Protein AF-A0A1F2X5Y9-F1 (afdb_monomer_lite)

Sequence (172 aa):
MTTNNRERLIAAAAELLHEHPYHAVGVQTLCERAGVRKGSFYHFFQSKEELTIAAVERAWAAYKHGLAELPLEGQTIEKRLRLIVDNCLGSPLVYSLDGDRLVGCPFGRLAASITEEEPELRDRLAAIFREWIQLLTDAAGGDTEVAWSTLAEIQGTLLLKATLEPAVGATP

Radius of gyration: 17.24 Å; chains: 1; bounding box: 43×41×48 Å

pLDDT: mean 92.5, std 11.07, range [33.81, 98.56]

Secondary structure (DSSP, 8-state):
----HHHHHHHHHHHHHHHS-GGG--HHHHHHHHT--HHHHHHH-SSHHHHHHHHHHHHHHHHHHHHHTS--TT--HHHHHHHHHHHHHT-GGGB-TTSSSB---HHHHHHHH--TT-HHHHHHHHHHHHHHHHHHHHHTTS-HHHHHHHHHHHHHHHHHHHHHS--TT---

Foldseek 3Di:
DPQDLLNLLLVLLLQVLLVDFLVVDDLVSSCVSSVHDSVCVCVNDVDSLRSNLSNVVVVLVVLVVLLVPFPLPPDDLVVLLVSNLCCLVPPCSQAHPVRQAGNAHSLLRHCVRDDPVRVPSNVSSVVSVVVQLVVSCVSNVNDSVRSVVSVCCSRVVSVVCNVPPDGPPPDD

Structure (mmCIF, N/CA/C/O backbone):
data_AF-A0A1F2X5Y9-F1
#
_entry.id   AF-A0A1F2X5Y9-F1
#
loop_
_atom_site.group_PDB
_atom_site.id
_atom_site.type_symbol
_atom_site.label_atom_id
_atom_site.label_alt_id
_atom_site.label_comp_id
_atom_site.label_asym_id
_atom_site.label_entity_id
_atom_site.label_seq_id
_atom_site.pdbx_PDB_ins_code
_atom_site.Cartn_x
_atom_site.Cartn_y
_atom_site.Cartn_z
_atom_site.occupancy
_atom_site.B_iso_or_equiv
_atom_site.auth_seq_id
_atom_site.auth_comp_id
_atom_site.auth_asym_id
_atom_site.auth_atom_id
_atom_site.pdbx_PDB_model_num
ATOM 1 N N . MET A 1 1 ? -12.385 -21.787 5.762 1.00 40.59 1 MET A N 1
ATOM 2 C CA . MET A 1 1 ? -11.452 -21.439 6.856 1.00 40.59 1 MET A CA 1
ATOM 3 C C . MET A 1 1 ? -12.181 -20.517 7.816 1.00 40.59 1 MET A C 1
ATOM 5 O O . MET A 1 1 ? -12.741 -19.531 7.364 1.00 40.59 1 MET A O 1
ATOM 9 N N . THR A 1 2 ? -12.254 -20.846 9.104 1.00 46.19 2 THR A N 1
ATOM 10 C CA . THR A 1 2 ? -12.804 -19.941 10.125 1.00 46.19 2 THR A CA 1
ATOM 11 C C . THR A 1 2 ? -11.794 -18.828 10.389 1.00 46.19 2 THR A C 1
ATOM 13 O O . THR A 1 2 ? -10.804 -19.043 11.085 1.00 46.19 2 THR A O 1
ATOM 16 N N . THR A 1 3 ? -12.009 -17.658 9.792 1.00 64.12 3 THR A N 1
ATOM 17 C CA . THR A 1 3 ? -11.190 -16.459 10.008 1.00 64.12 3 THR A CA 1
ATOM 18 C C . THR A 1 3 ? -11.241 -16.078 11.489 1.00 64.12 3 THR A C 1
ATOM 20 O O . THR A 1 3 ? -12.312 -15.757 12.009 1.00 64.12 3 THR A O 1
ATOM 23 N N . ASN A 1 4 ? -10.111 -16.166 12.198 1.00 89.19 4 ASN A N 1
ATOM 24 C CA . ASN A 1 4 ? -10.063 -15.819 13.620 1.00 89.19 4 ASN A CA 1
ATOM 25 C C . ASN A 1 4 ? -10.217 -14.292 13.813 1.00 89.19 4 ASN A C 1
ATOM 27 O O . ASN A 1 4 ? -10.113 -13.510 12.867 1.00 89.19 4 ASN A O 1
ATOM 31 N N . ASN A 1 5 ? -10.485 -13.845 15.043 1.00 95.31 5 ASN A N 1
ATOM 32 C CA . ASN A 1 5 ? -10.728 -12.423 15.324 1.00 95.31 5 ASN A CA 1
ATOM 33 C C . ASN A 1 5 ? -9.547 -11.509 14.952 1.00 95.31 5 ASN A C 1
ATOM 35 O O . ASN A 1 5 ? -9.786 -10.367 14.568 1.00 95.31 5 ASN A O 1
ATOM 39 N N . ARG A 1 6 ? -8.301 -12.004 15.010 1.00 95.94 6 ARG A N 1
ATOM 40 C CA . ARG A 1 6 ? -7.118 -11.255 14.565 1.00 95.94 6 ARG A CA 1
ATOM 41 C C . ARG A 1 6 ? -7.201 -10.950 13.071 1.00 95.94 6 ARG A C 1
ATOM 43 O O . ARG A 1 6 ? -7.089 -9.797 12.679 1.00 95.94 6 ARG A O 1
ATOM 50 N N . GLU A 1 7 ? -7.480 -11.956 12.250 1.00 96.75 7 GLU A N 1
ATOM 51 C CA . GLU A 1 7 ? -7.600 -11.780 10.799 1.00 96.75 7 GLU A CA 1
ATOM 52 C C . GLU A 1 7 ? -8.782 -10.880 10.411 1.00 96.75 7 GLU A C 1
ATOM 54 O O . GLU A 1 7 ? -8.661 -10.058 9.503 1.00 96.75 7 GLU A O 1
ATOM 59 N N . ARG A 1 8 ? -9.904 -10.965 11.140 1.00 97.00 8 ARG A N 1
ATOM 60 C CA . ARG A 1 8 ? -11.052 -10.055 10.956 1.00 97.00 8 ARG A CA 1
ATOM 61 C C . ARG A 1 8 ? -10.692 -8.602 11.271 1.00 97.00 8 ARG A C 1
ATOM 63 O O . ARG A 1 8 ? -11.129 -7.707 10.557 1.00 97.00 8 ARG A O 1
ATOM 70 N N . LEU A 1 9 ? -9.880 -8.366 12.303 1.00 98.12 9 LEU A N 1
ATOM 71 C CA . LEU A 1 9 ? -9.373 -7.031 12.632 1.00 98.12 9 LEU A CA 1
ATOM 72 C C . LEU A 1 9 ? -8.449 -6.495 11.533 1.00 98.12 9 LEU A C 1
ATOM 74 O O . LEU A 1 9 ? -8.624 -5.357 11.109 1.00 98.12 9 LEU A O 1
ATOM 78 N N . ILE A 1 10 ? -7.521 -7.311 11.019 1.00 98.00 10 ILE A N 1
ATOM 79 C CA . ILE A 1 10 ? -6.630 -6.912 9.913 1.00 98.00 10 ILE A CA 1
ATOM 80 C C . ILE A 1 10 ? -7.448 -6.637 8.643 1.00 98.00 10 ILE A C 1
ATOM 82 O O . ILE A 1 10 ? -7.170 -5.683 7.920 1.00 98.00 10 ILE A O 1
ATOM 86 N N . ALA A 1 11 ? -8.472 -7.449 8.347 1.00 96.00 11 ALA A N 1
ATOM 87 C CA . ALA A 1 11 ? -9.417 -7.213 7.246 1.00 96.00 11 ALA A CA 1
ATOM 88 C C . ALA A 1 11 ? -10.103 -5.850 7.379 1.00 96.00 11 ALA A C 1
ATOM 90 O O . ALA A 1 11 ? -9.949 -5.009 6.497 1.00 96.00 11 ALA A O 1
ATOM 91 N N . ALA A 1 12 ? -10.727 -5.593 8.529 1.00 97.12 12 ALA A N 1
ATOM 92 C CA . ALA A 1 12 ? -11.385 -4.325 8.816 1.00 97.12 12 ALA A CA 1
ATOM 93 C C . ALA A 1 12 ? -10.434 -3.120 8.731 1.00 97.12 12 ALA A C 1
ATOM 95 O O . ALA A 1 12 ? -10.822 -2.073 8.221 1.00 97.12 12 ALA A O 1
ATOM 96 N N . ALA A 1 13 ? -9.196 -3.258 9.213 1.00 97.31 13 ALA A N 1
ATOM 97 C CA . ALA A 1 13 ? -8.193 -2.201 9.129 1.00 97.31 13 ALA A CA 1
ATOM 98 C C . ALA A 1 13 ? -7.806 -1.888 7.684 1.00 97.31 13 ALA A C 1
ATOM 100 O O . ALA A 1 13 ? -7.798 -0.720 7.309 1.00 97.31 13 ALA A O 1
ATOM 101 N N . ALA A 1 14 ? -7.536 -2.912 6.870 1.00 94.62 14 ALA A N 1
ATOM 102 C CA . ALA A 1 14 ? -7.212 -2.711 5.463 1.00 94.62 14 ALA A CA 1
ATOM 103 C C . ALA A 1 14 ? -8.364 -2.039 4.707 1.00 94.62 14 ALA A C 1
ATOM 105 O O . ALA A 1 14 ? -8.108 -1.124 3.944 1.00 94.62 14 ALA A O 1
ATOM 106 N N . GLU A 1 15 ? -9.614 -2.434 4.954 1.00 93.12 15 GLU A N 1
ATOM 107 C CA . GLU A 1 15 ? -10.786 -1.800 4.337 1.00 93.12 15 GLU A CA 1
ATOM 108 C C . GLU A 1 15 ? -10.954 -0.337 4.769 1.00 93.12 15 GLU A C 1
ATOM 110 O O . GLU A 1 15 ? -11.054 0.558 3.936 1.00 93.12 15 GLU A O 1
ATOM 115 N N . LEU A 1 16 ? -10.973 -0.072 6.078 1.00 94.81 16 LEU A N 1
ATOM 116 C CA . LEU A 1 16 ? -11.274 1.263 6.599 1.00 94.81 16 LEU A CA 1
ATOM 117 C C . LEU A 1 16 ? -10.165 2.271 6.294 1.00 94.81 16 LEU A C 1
ATOM 119 O O . LEU A 1 16 ? -10.460 3.408 5.940 1.00 94.81 16 LEU A O 1
ATOM 123 N N . LEU A 1 17 ? -8.897 1.873 6.412 1.00 92.88 17 LEU A N 1
ATOM 124 C CA . LEU A 1 17 ? -7.757 2.747 6.101 1.00 92.88 17 LEU A CA 1
ATOM 125 C C . LEU A 1 17 ? -7.574 2.946 4.594 1.00 92.88 17 LEU A C 1
ATOM 127 O O . LEU A 1 17 ? -6.931 3.901 4.163 1.00 92.88 17 LEU A O 1
ATOM 131 N N . HIS A 1 18 ? -8.166 2.064 3.791 1.00 89.50 18 HIS A N 1
ATOM 132 C CA . HIS A 1 18 ? -8.250 2.243 2.351 1.00 89.50 18 HIS A CA 1
ATOM 133 C C . HIS A 1 18 ? -9.310 3.268 1.945 1.00 89.50 18 HIS A C 1
ATOM 135 O O . HIS A 1 18 ? -9.186 3.905 0.907 1.00 89.50 18 HIS A O 1
ATOM 141 N N . GLU A 1 19 ? -10.327 3.521 2.763 1.00 86.81 19 GLU A N 1
ATOM 142 C CA . GLU A 1 19 ? -11.359 4.522 2.456 1.00 86.81 19 GLU A CA 1
ATOM 143 C C . GLU A 1 19 ? -11.135 5.845 3.193 1.00 86.81 19 GLU A C 1
ATOM 145 O O . GLU A 1 19 ? -11.492 6.910 2.686 1.00 86.81 19 GLU A O 1
ATOM 150 N N . HIS A 1 20 ? -10.464 5.813 4.344 1.00 91.56 20 HIS A N 1
ATOM 151 C CA . HIS A 1 20 ? -10.376 6.944 5.260 1.00 91.56 20 HIS A CA 1
ATOM 152 C C . HIS A 1 20 ? -8.932 7.251 5.692 1.00 91.56 20 HIS A C 1
ATOM 154 O O . HIS A 1 20 ? -8.127 6.333 5.842 1.00 91.56 20 HIS A O 1
ATOM 160 N N . PRO A 1 21 ? -8.592 8.529 5.954 1.00 92.94 21 PRO A N 1
ATOM 161 C CA . PRO A 1 21 ? -7.313 8.892 6.566 1.00 92.94 21 PRO A CA 1
ATOM 162 C C . PRO A 1 21 ? -7.099 8.200 7.919 1.00 92.94 21 PRO A C 1
ATOM 164 O O . PRO A 1 21 ? -8.052 8.003 8.676 1.00 92.94 21 PRO A O 1
ATOM 167 N N . TYR A 1 22 ? -5.844 7.910 8.274 1.00 95.88 22 TYR A N 1
ATOM 168 C CA . TYR A 1 22 ? -5.491 7.146 9.477 1.00 95.88 22 TYR A CA 1
ATOM 169 C C . TYR A 1 22 ? -6.147 7.649 10.773 1.00 95.88 22 TYR A C 1
ATOM 171 O O . TYR A 1 22 ? -6.696 6.860 11.550 1.00 95.88 22 TYR A O 1
ATOM 179 N N . HIS A 1 23 ? -6.119 8.960 11.021 1.00 95.75 23 HIS A N 1
ATOM 180 C CA . HIS A 1 23 ? -6.661 9.551 12.251 1.00 95.75 23 HIS A CA 1
ATOM 181 C C . HIS A 1 23 ? -8.196 9.591 12.288 1.00 95.75 23 HIS A C 1
ATOM 183 O O . HIS A 1 23 ? -8.767 9.673 13.372 1.00 95.75 23 HIS A O 1
ATOM 189 N N . ALA A 1 24 ? -8.871 9.461 11.139 1.00 95.31 24 ALA A N 1
ATOM 190 C CA . ALA A 1 24 ? -10.331 9.382 11.074 1.00 95.31 24 ALA A CA 1
ATOM 191 C C . ALA A 1 24 ? -10.869 8.006 11.508 1.00 95.31 24 ALA A C 1
ATOM 193 O O . ALA A 1 24 ? -12.051 7.871 11.821 1.00 95.31 24 ALA A O 1
ATOM 194 N N . VAL A 1 25 ? -10.011 6.980 11.552 1.00 96.44 25 VAL A N 1
ATOM 195 C CA . VAL A 1 25 ? -10.384 5.618 11.942 1.00 96.44 25 VAL A CA 1
ATOM 196 C C . VAL A 1 25 ? -10.010 5.366 13.405 1.00 96.44 25 VAL A C 1
ATOM 198 O O . VAL A 1 25 ? -8.836 5.348 13.784 1.00 96.44 25 VAL A O 1
ATOM 201 N N . GLY A 1 26 ? -11.024 5.152 14.248 1.00 96.50 26 GLY A N 1
ATOM 202 C CA . GLY A 1 26 ? -10.857 4.807 15.661 1.00 96.50 26 GLY A CA 1
ATOM 203 C C . GLY A 1 26 ? -10.853 3.297 15.923 1.00 96.50 26 GLY A C 1
ATOM 204 O O . GLY A 1 26 ? -11.436 2.515 15.173 1.00 96.50 26 GLY A O 1
ATOM 205 N N . VAL A 1 27 ? -10.267 2.875 17.053 1.00 97.38 27 VAL A N 1
ATOM 206 C CA . VAL A 1 27 ? -10.269 1.462 17.505 1.00 97.38 27 VAL A CA 1
ATOM 207 C C . VAL A 1 27 ? -11.689 0.902 17.625 1.00 97.38 27 VAL A C 1
ATOM 209 O O . VAL A 1 27 ? -11.925 -0.262 17.313 1.00 97.38 27 VAL A O 1
ATOM 212 N N . GLN A 1 28 ? -12.648 1.724 18.058 1.00 97.06 28 GLN A N 1
ATOM 213 C CA . GLN A 1 28 ? -14.046 1.311 18.145 1.00 97.06 28 GLN A CA 1
ATOM 214 C C . GLN A 1 28 ? -14.630 0.984 16.764 1.00 97.06 28 GLN A C 1
ATOM 216 O O . GLN A 1 28 ? -15.164 -0.106 16.592 1.00 97.06 28 GLN A O 1
ATOM 221 N N . THR A 1 29 ? -14.448 1.863 15.777 1.00 97.56 29 THR A N 1
ATOM 222 C CA . THR A 1 29 ? -14.895 1.649 14.392 1.00 97.56 29 THR A CA 1
ATOM 223 C C . THR A 1 29 ? -14.265 0.396 13.778 1.00 97.56 29 THR A C 1
ATOM 225 O O . THR A 1 29 ? -14.953 -0.391 13.133 1.00 97.56 29 THR A O 1
ATOM 228 N N . LEU A 1 30 ? -12.974 0.158 14.038 1.00 97.75 30 LEU A N 1
ATOM 229 C CA . LEU A 1 30 ? -12.270 -1.060 13.617 1.00 97.75 30 LEU A CA 1
ATOM 230 C C . LEU A 1 30 ? -12.903 -2.320 14.217 1.00 97.75 30 LEU A C 1
ATOM 232 O O . LEU A 1 30 ? -13.140 -3.298 13.513 1.00 97.75 30 LEU A O 1
ATOM 236 N N . CYS A 1 31 ? -13.204 -2.290 15.515 1.00 97.56 31 CYS A N 1
ATOM 237 C CA . CYS A 1 31 ? -13.855 -3.391 16.221 1.00 97.56 31 CYS A CA 1
ATOM 238 C C . CYS A 1 31 ? -15.274 -3.655 15.700 1.00 97.56 31 CYS A C 1
ATOM 240 O O . CYS A 1 31 ? -15.641 -4.809 15.488 1.00 97.56 31 CYS A O 1
ATOM 242 N N . GLU A 1 32 ? -16.054 -2.598 15.467 1.00 97.44 32 GLU A N 1
ATOM 243 C CA . GLU A 1 32 ? -17.410 -2.675 14.917 1.00 97.44 32 GLU A CA 1
ATOM 244 C C . GLU A 1 32 ? -17.400 -3.294 13.518 1.00 97.44 32 GLU A C 1
ATOM 246 O O . GLU A 1 32 ? -18.095 -4.285 13.291 1.00 97.44 32 GLU A O 1
ATOM 251 N N . ARG A 1 33 ? -16.536 -2.802 12.618 1.00 96.75 33 ARG A N 1
ATOM 252 C CA . ARG A 1 33 ? -16.356 -3.374 11.274 1.00 96.75 33 ARG A CA 1
ATOM 253 C C . ARG A 1 33 ? -15.889 -4.827 11.331 1.00 96.75 33 ARG A C 1
ATOM 255 O O . ARG A 1 33 ? -16.405 -5.668 10.603 1.00 96.75 33 ARG A O 1
ATOM 262 N N . ALA A 1 34 ? -14.953 -5.146 12.224 1.00 96.94 34 ALA A N 1
ATOM 263 C CA . ALA A 1 34 ? -14.463 -6.507 12.402 1.00 96.94 34 ALA A CA 1
ATOM 264 C C . ALA A 1 34 ? -15.490 -7.433 13.070 1.00 96.94 34 ALA A C 1
ATOM 266 O O . ALA A 1 34 ? -15.278 -8.642 13.072 1.00 96.94 34 ALA A O 1
ATOM 267 N N . GLY A 1 35 ? -16.570 -6.910 13.666 1.00 96.62 35 GLY A N 1
ATOM 268 C CA . GLY A 1 35 ? -17.498 -7.656 14.519 1.00 96.62 35 GLY A CA 1
ATOM 269 C C . GLY A 1 35 ? -16.802 -8.304 15.724 1.00 96.62 35 GLY A C 1
ATOM 270 O O . GLY A 1 35 ? -17.074 -9.463 16.057 1.00 96.62 35 GLY A O 1
ATOM 271 N N . VAL A 1 36 ? -15.866 -7.571 16.332 1.00 96.12 36 VAL A N 1
ATOM 272 C CA . VAL A 1 36 ? -15.063 -7.953 17.501 1.00 96.12 36 VAL A CA 1
ATOM 273 C C . VAL A 1 36 ? -15.371 -6.982 18.643 1.00 96.12 36 VAL A C 1
ATOM 275 O O .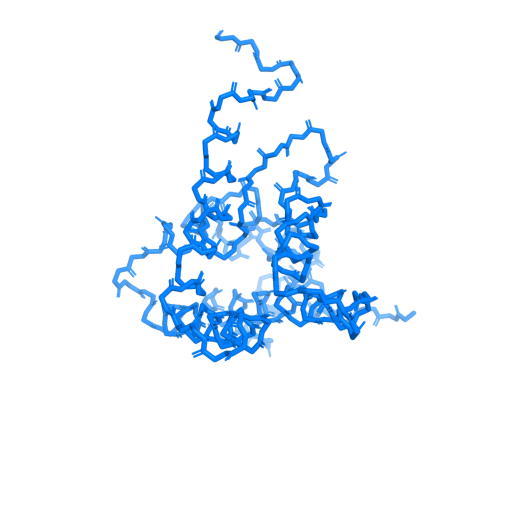 VAL A 1 36 ? -15.562 -5.791 18.432 1.00 96.12 36 VAL A O 1
ATOM 278 N N . ARG A 1 37 ? -15.430 -7.464 19.889 1.00 94.69 37 ARG A N 1
ATOM 279 C CA . ARG A 1 37 ? -15.624 -6.580 21.051 1.00 94.69 37 ARG A CA 1
ATOM 280 C C . ARG A 1 37 ? -14.352 -5.774 21.313 1.00 94.69 37 ARG A C 1
ATOM 282 O O . ARG A 1 37 ? -13.270 -6.351 21.324 1.00 94.69 37 ARG A O 1
ATOM 289 N N . LYS A 1 38 ? -14.482 -4.487 21.658 1.00 91.25 38 LYS A N 1
ATOM 290 C CA . LYS A 1 38 ? -13.335 -3.610 21.975 1.00 91.25 38 LYS A CA 1
ATOM 291 C C . LYS A 1 38 ? -12.396 -4.192 23.039 1.00 91.25 38 LYS A C 1
ATOM 293 O O . LYS A 1 38 ? -11.187 -4.109 22.891 1.00 91.25 38 LYS A O 1
ATOM 298 N N . GLY A 1 39 ? -12.931 -4.850 24.070 1.00 91.19 39 GLY A N 1
ATOM 299 C CA . GLY A 1 39 ? -12.105 -5.515 25.089 1.00 91.19 39 GLY A CA 1
ATOM 300 C C . GLY A 1 39 ? -11.242 -6.663 24.545 1.00 91.19 39 GLY A C 1
ATOM 301 O O . GLY A 1 39 ? -10.180 -6.937 25.086 1.00 91.19 39 GLY A O 1
ATOM 302 N N . SER A 1 40 ? -11.660 -7.308 23.452 1.00 92.38 40 SER A N 1
ATOM 303 C CA . SER A 1 40 ? -10.890 -8.360 22.781 1.00 92.38 40 SER A CA 1
ATOM 304 C C . SER A 1 40 ? -9.820 -7.810 21.838 1.00 92.38 40 SER A C 1
ATOM 306 O O . SER A 1 40 ? -8.922 -8.559 21.479 1.00 92.38 40 SER A O 1
ATOM 308 N N . PHE A 1 41 ? -9.885 -6.534 21.441 1.00 96.19 41 PHE A N 1
ATOM 309 C CA . PHE A 1 41 ? -8.874 -5.902 20.584 1.00 96.19 41 PHE A CA 1
ATOM 310 C C . PHE A 1 41 ? -7.477 -6.027 21.194 1.00 96.19 41 PHE A C 1
ATOM 312 O O . PHE A 1 41 ? -6.567 -6.546 20.556 1.00 96.19 41 PHE A O 1
ATOM 319 N N . TYR A 1 42 ? -7.359 -5.642 22.467 1.00 94.94 42 TYR A N 1
ATOM 320 C CA . TYR A 1 42 ? -6.092 -5.590 23.199 1.00 94.94 42 TYR A CA 1
ATOM 321 C C . TYR A 1 42 ? -5.493 -6.965 23.518 1.00 94.94 42 TYR A C 1
ATOM 323 O O . TYR A 1 42 ? -4.368 -7.053 23.994 1.00 94.94 42 TYR A O 1
ATOM 331 N N . HIS A 1 43 ? -6.225 -8.047 23.238 1.00 94.38 43 HIS A N 1
ATOM 332 C CA . HIS A 1 43 ? -5.664 -9.395 23.243 1.00 94.38 43 HIS A CA 1
ATOM 333 C C . HIS A 1 43 ? -4.847 -9.690 21.972 1.00 94.38 43 HIS A C 1
ATOM 335 O O . HIS A 1 43 ? -3.942 -10.517 22.017 1.00 94.38 43 HIS A O 1
ATOM 341 N N . PHE A 1 44 ? -5.170 -9.039 20.848 1.00 96.06 44 PHE A N 1
ATOM 342 C CA . PHE A 1 44 ? -4.540 -9.282 19.546 1.00 96.06 44 PHE A CA 1
ATOM 343 C C . PHE A 1 44 ? -3.551 -8.195 19.127 1.00 96.06 44 PHE A C 1
ATOM 345 O O . PHE A 1 44 ? -2.584 -8.525 18.449 1.00 96.06 44 PHE A O 1
ATOM 352 N N . PHE A 1 45 ? -3.816 -6.938 19.490 1.00 97.19 45 PHE A N 1
ATOM 353 C CA . PHE A 1 45 ? -2.998 -5.778 19.136 1.00 97.19 45 PHE A CA 1
ATOM 354 C C . PHE A 1 45 ? -2.945 -4.802 20.309 1.00 97.19 45 PHE A C 1
ATOM 356 O O . PHE A 1 45 ? -3.976 -4.456 20.885 1.00 97.19 45 PHE A O 1
ATOM 363 N N . GLN A 1 46 ? -1.756 -4.326 20.653 1.00 95.56 46 GLN A N 1
ATOM 364 C CA . GLN A 1 46 ? -1.524 -3.356 21.717 1.00 95.56 46 GLN A CA 1
ATOM 365 C C . GLN A 1 46 ? -1.958 -1.944 21.317 1.00 95.56 46 GLN A C 1
ATOM 367 O O . GLN A 1 46 ? -2.356 -1.156 22.176 1.00 95.56 46 GLN A O 1
ATOM 372 N N . SER A 1 47 ? -1.949 -1.628 20.019 1.00 96.31 47 SER A N 1
ATOM 373 C CA . SER A 1 47 ? -2.305 -0.304 19.510 1.00 96.31 47 SER A CA 1
ATOM 374 C C . SER A 1 47 ? -3.007 -0.355 18.146 1.00 96.31 47 SER A C 1
ATOM 376 O O . SER A 1 47 ? -3.020 -1.371 17.447 1.00 96.31 47 SER A O 1
ATOM 378 N N . LYS A 1 48 ? -3.615 0.777 17.754 1.00 96.19 48 LYS A N 1
ATOM 379 C CA . LYS A 1 48 ? -4.113 0.980 16.381 1.00 96.19 48 LYS A CA 1
ATOM 380 C C . LYS A 1 48 ? -2.965 0.922 15.369 1.00 96.19 48 LYS A C 1
ATOM 382 O O . LYS A 1 48 ? -3.157 0.415 14.266 1.00 96.19 48 LYS A O 1
ATOM 387 N N . GLU A 1 49 ? -1.800 1.428 15.759 1.00 97.31 49 GLU A N 1
ATOM 388 C CA . GLU A 1 49 ? -0.590 1.444 14.943 1.00 97.31 49 GLU A CA 1
ATOM 389 C C . GLU A 1 49 ? -0.135 0.018 14.610 1.00 97.31 49 GLU A C 1
ATOM 391 O O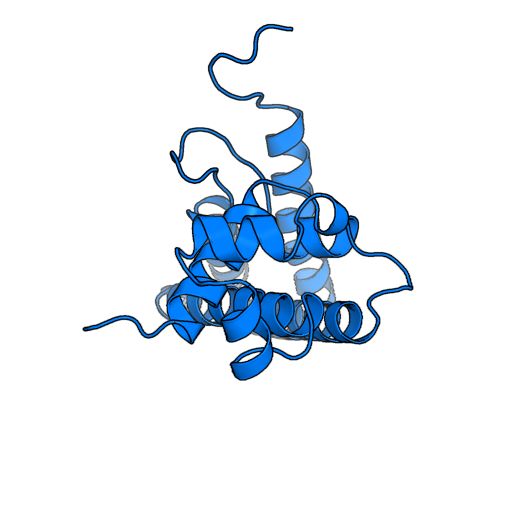 . GLU A 1 49 ? 0.011 -0.306 13.436 1.00 97.31 49 GLU A O 1
ATOM 396 N N . GLU A 1 50 ? -0.063 -0.876 15.602 1.00 97.75 50 GLU A N 1
ATOM 397 C CA . GLU A 1 50 ? 0.330 -2.279 15.407 1.00 97.75 50 GLU A CA 1
ATOM 398 C C . GLU A 1 50 ? -0.631 -3.022 14.462 1.00 97.75 50 GLU A C 1
ATOM 400 O O . GLU A 1 50 ? -0.210 -3.725 13.540 1.00 97.75 50 GLU A O 1
ATOM 405 N N . LEU A 1 51 ? -1.943 -2.829 14.639 1.00 98.25 51 LEU A N 1
ATOM 406 C CA . LEU A 1 51 ? -2.944 -3.379 13.720 1.00 98.25 51 LEU A CA 1
ATOM 407 C C . LEU A 1 51 ? -2.765 -2.830 12.297 1.00 98.25 51 LEU A C 1
ATOM 409 O O . LEU A 1 51 ? -2.907 -3.560 11.314 1.00 98.25 51 LEU A O 1
ATOM 413 N N . THR A 1 52 ? -2.461 -1.542 12.181 1.00 97.94 52 THR A N 1
ATOM 414 C CA . THR A 1 52 ? -2.270 -0.884 10.888 1.00 97.94 52 THR A CA 1
ATOM 415 C C . THR A 1 52 ? -1.022 -1.402 10.182 1.00 97.94 52 THR A C 1
ATOM 417 O O . THR A 1 52 ? -1.090 -1.694 8.989 1.00 97.94 52 THR A O 1
ATOM 420 N N . ILE A 1 53 ? 0.074 -1.612 10.918 1.00 98.19 53 ILE A N 1
ATOM 421 C CA . ILE A 1 53 ? 1.290 -2.273 10.430 1.00 98.19 53 ILE A CA 1
ATOM 422 C C . ILE A 1 53 ? 0.943 -3.656 9.863 1.00 98.19 53 ILE A C 1
ATOM 424 O O . ILE A 1 53 ? 1.254 -3.942 8.708 1.00 98.19 53 ILE A O 1
ATOM 428 N N . ALA A 1 54 ? 0.202 -4.481 10.607 1.00 98.19 54 ALA A N 1
ATOM 429 C CA . ALA A 1 54 ? -0.216 -5.796 10.121 1.00 98.19 54 ALA A CA 1
ATOM 430 C C . ALA A 1 54 ? -1.084 -5.717 8.845 1.00 98.19 54 ALA A C 1
ATOM 432 O O . ALA A 1 54 ? -0.970 -6.561 7.951 1.00 98.19 54 ALA A O 1
ATOM 433 N N . ALA A 1 55 ? -1.944 -4.700 8.731 1.00 97.25 55 ALA A N 1
ATOM 434 C CA . ALA A 1 55 ? -2.775 -4.486 7.549 1.00 97.25 55 ALA A CA 1
ATOM 435 C C . ALA A 1 55 ? -1.951 -4.094 6.312 1.00 97.25 55 ALA A C 1
ATOM 437 O O . ALA A 1 55 ? -2.161 -4.676 5.242 1.00 97.25 55 ALA A O 1
ATOM 438 N N . VAL A 1 56 ? -0.992 -3.169 6.448 1.00 96.38 56 VAL A N 1
ATOM 439 C CA . VAL A 1 56 ? -0.120 -2.776 5.327 1.00 96.38 56 VAL A CA 1
ATOM 440 C C . VAL A 1 56 ? 0.837 -3.891 4.930 1.00 96.38 56 VAL A C 1
ATOM 442 O O . VAL A 1 56 ? 1.094 -4.071 3.744 1.00 96.38 56 VAL A O 1
ATOM 445 N N . GLU A 1 57 ? 1.307 -4.704 5.875 1.00 96.75 57 GLU A N 1
ATOM 446 C CA . GLU A 1 57 ? 2.133 -5.870 5.560 1.00 96.75 57 GLU A CA 1
ATOM 447 C C . GLU A 1 57 ? 1.374 -6.906 4.742 1.00 96.75 57 GLU A C 1
ATOM 449 O O . GLU A 1 57 ? 1.904 -7.421 3.756 1.00 96.75 57 GLU A O 1
ATOM 454 N N . ARG A 1 58 ? 0.111 -7.172 5.095 1.00 95.62 58 ARG A N 1
ATOM 455 C CA . ARG A 1 58 ? -0.739 -8.068 4.309 1.00 95.62 58 ARG A CA 1
ATOM 456 C C . ARG A 1 58 ? -0.980 -7.518 2.903 1.00 95.62 58 ARG A C 1
ATOM 458 O O . ARG A 1 58 ? -0.888 -8.275 1.938 1.00 95.62 58 ARG A O 1
ATOM 465 N N . ALA A 1 59 ? -1.259 -6.219 2.776 1.00 94.00 59 ALA A N 1
ATOM 466 C CA . ALA A 1 59 ? -1.431 -5.575 1.473 1.00 94.00 59 ALA A CA 1
ATOM 467 C C . ALA A 1 59 ? -0.147 -5.651 0.630 1.00 94.00 59 ALA A C 1
ATOM 469 O O . ALA A 1 59 ? -0.198 -5.964 -0.558 1.00 94.00 59 ALA A O 1
ATOM 470 N N . TRP A 1 60 ? 1.014 -5.431 1.251 1.00 96.19 60 TRP A N 1
ATOM 471 C CA . TRP A 1 60 ? 2.306 -5.497 0.576 1.00 96.19 60 TRP A CA 1
ATOM 472 C C . TRP A 1 60 ? 2.663 -6.918 0.137 1.00 96.19 60 TRP A C 1
ATOM 474 O O . TRP A 1 60 ? 3.125 -7.123 -0.983 1.00 96.19 60 TRP A O 1
ATOM 484 N N . ALA A 1 61 ? 2.397 -7.920 0.978 1.00 95.12 61 ALA A N 1
ATOM 485 C CA . ALA A 1 61 ? 2.572 -9.322 0.617 1.00 95.12 61 ALA A CA 1
ATOM 486 C C . ALA A 1 61 ? 1.688 -9.717 -0.579 1.00 95.12 61 ALA A C 1
ATOM 488 O O . ALA A 1 61 ? 2.177 -10.360 -1.507 1.00 95.12 61 ALA A O 1
ATOM 489 N N . ALA A 1 62 ? 0.422 -9.285 -0.595 1.00 92.56 62 ALA A N 1
ATOM 490 C CA . ALA A 1 62 ? -0.488 -9.528 -1.713 1.00 92.56 62 ALA A CA 1
ATOM 491 C C . ALA A 1 62 ? -0.002 -8.859 -3.010 1.00 92.56 62 ALA A C 1
ATOM 493 O O . ALA A 1 62 ? -0.001 -9.491 -4.066 1.00 92.56 62 ALA A O 1
ATOM 494 N N . TYR A 1 63 ? 0.477 -7.615 -2.927 1.00 93.44 63 TYR A N 1
ATOM 495 C CA . TYR A 1 63 ? 1.059 -6.921 -4.074 1.00 93.44 63 TYR A CA 1
ATOM 496 C C . TYR A 1 63 ? 2.307 -7.640 -4.611 1.00 93.44 63 TYR A C 1
ATOM 498 O O . TYR A 1 63 ? 2.392 -7.895 -5.811 1.00 93.44 63 TYR A O 1
ATOM 506 N N . LYS A 1 64 ? 3.248 -8.029 -3.737 1.00 94.19 64 LYS A N 1
ATOM 507 C CA . LYS A 1 64 ? 4.449 -8.786 -4.137 1.00 94.19 64 LYS A CA 1
ATOM 508 C C . LYS A 1 64 ? 4.101 -10.124 -4.781 1.00 94.19 64 LYS A C 1
ATOM 510 O O . LYS A 1 64 ? 4.764 -10.522 -5.732 1.00 94.19 64 LYS A O 1
ATOM 515 N N . HIS A 1 65 ? 3.065 -10.799 -4.286 1.00 92.56 65 HIS A N 1
ATOM 516 C CA . HIS A 1 65 ? 2.585 -12.030 -4.899 1.00 92.56 65 HIS A CA 1
ATOM 517 C C . HIS A 1 65 ? 2.074 -11.784 -6.324 1.00 92.56 65 HIS A C 1
ATOM 519 O O . HIS A 1 65 ? 2.524 -12.462 -7.236 1.00 92.56 65 HIS A O 1
ATOM 525 N N . GLY A 1 66 ? 1.233 -10.766 -6.543 1.00 91.06 66 GLY A N 1
ATOM 526 C CA . GLY A 1 66 ? 0.773 -10.410 -7.892 1.00 91.06 66 GLY A CA 1
ATOM 527 C C . GLY A 1 66 ? 1.910 -9.991 -8.831 1.00 91.06 66 GLY A C 1
ATOM 528 O O . GLY A 1 66 ? 1.909 -10.347 -10.004 1.00 91.06 66 GLY A O 1
ATOM 529 N N . LEU A 1 67 ? 2.919 -9.290 -8.306 1.00 92.06 67 LEU A N 1
ATOM 530 C CA . LEU A 1 67 ? 4.110 -8.901 -9.062 1.00 92.06 67 LEU A CA 1
ATOM 531 C C . LEU A 1 67 ? 4.922 -10.114 -9.542 1.00 92.06 67 LEU A C 1
ATOM 533 O O . LEU A 1 67 ? 5.439 -10.096 -10.656 1.00 92.06 67 LEU A O 1
ATOM 537 N N . ALA A 1 68 ? 5.030 -11.157 -8.713 1.00 92.06 68 ALA A N 1
ATOM 538 C CA . ALA A 1 68 ? 5.771 -12.375 -9.039 1.00 92.06 68 ALA A CA 1
ATOM 539 C C . ALA A 1 68 ? 5.147 -13.171 -10.199 1.00 92.06 68 ALA A C 1
ATOM 541 O O . ALA A 1 68 ? 5.854 -13.917 -10.870 1.00 92.06 68 ALA A O 1
ATOM 542 N N . GLU A 1 69 ? 3.854 -12.978 -10.467 1.00 93.31 69 GLU A N 1
ATOM 543 C CA . GLU A 1 69 ? 3.138 -13.613 -11.580 1.00 93.31 69 GLU A CA 1
ATOM 544 C C . GLU A 1 69 ? 3.302 -12.852 -12.912 1.00 93.31 69 GLU A C 1
ATOM 546 O O . GLU A 1 69 ? 2.827 -13.307 -13.956 1.00 93.31 69 GLU A O 1
ATOM 551 N N . LEU A 1 70 ? 3.960 -11.684 -12.916 1.00 95.06 70 LEU A N 1
ATOM 552 C CA . LEU A 1 70 ? 4.162 -10.919 -14.146 1.00 95.06 70 LEU A CA 1
ATOM 553 C C . LEU A 1 70 ? 5.220 -11.572 -15.054 1.00 95.06 70 LEU A C 1
ATOM 555 O O . LEU A 1 70 ? 6.296 -11.956 -14.588 1.00 95.06 70 LEU A O 1
ATOM 559 N N . PRO A 1 71 ? 4.993 -11.612 -16.381 1.00 95.56 71 PRO A N 1
ATOM 560 C CA . PRO A 1 71 ? 5.921 -12.215 -17.335 1.00 95.56 71 PRO A CA 1
ATOM 561 C C . PRO A 1 71 ? 7.092 -11.269 -17.658 1.00 95.56 71 PRO A C 1
ATOM 563 O O . PRO A 1 71 ? 7.191 -10.736 -18.765 1.00 95.56 71 PRO A O 1
ATOM 566 N N . LEU A 1 72 ? 7.965 -11.020 -16.676 1.00 94.75 72 LEU A N 1
ATOM 567 C CA . LEU A 1 72 ? 9.088 -10.077 -16.789 1.00 94.75 72 LEU A CA 1
ATOM 568 C C . LEU A 1 72 ? 10.323 -10.677 -17.479 1.00 94.75 72 LEU A C 1
ATOM 570 O O . LEU A 1 72 ? 11.121 -9.948 -18.077 1.00 94.75 72 LEU A O 1
ATOM 574 N N . GLU A 1 73 ? 10.499 -11.994 -17.394 1.00 93.94 73 GLU A N 1
ATOM 575 C CA . GLU A 1 73 ? 11.649 -12.690 -17.969 1.00 93.94 73 GLU A CA 1
ATOM 576 C C . GLU A 1 73 ? 11.674 -12.564 -19.502 1.00 93.94 73 GLU A C 1
ATOM 578 O O . GLU A 1 73 ? 10.642 -12.591 -20.171 1.00 93.94 73 GLU A O 1
ATOM 583 N N . GLY A 1 74 ? 12.866 -12.360 -20.070 1.00 94.12 74 GLY A N 1
ATOM 584 C CA . GLY A 1 74 ? 13.056 -12.179 -21.515 1.00 94.12 74 GLY A CA 1
ATOM 585 C C . GLY A 1 74 ? 12.553 -10.844 -22.084 1.00 94.12 74 GLY A C 1
ATOM 586 O O . GLY A 1 74 ? 12.837 -10.536 -23.239 1.00 94.12 74 GLY A O 1
ATOM 587 N N . GLN A 1 75 ? 11.860 -10.020 -21.291 1.00 97.44 75 GLN A N 1
ATOM 588 C CA . GLN A 1 75 ? 11.379 -8.707 -21.726 1.00 97.44 75 GLN A CA 1
ATOM 589 C C . GLN A 1 75 ? 12.490 -7.653 -21.721 1.00 97.44 75 GLN A C 1
ATOM 591 O O . GLN A 1 75 ? 13.463 -7.755 -20.965 1.00 97.44 75 GLN A O 1
ATOM 596 N N . THR A 1 76 ? 12.311 -6.596 -22.517 1.00 98.19 76 THR A N 1
ATOM 597 C CA . THR A 1 76 ? 13.127 -5.375 -22.431 1.00 98.19 76 THR A CA 1
ATOM 598 C C . THR A 1 76 ? 12.876 -4.652 -21.105 1.00 98.19 76 THR A C 1
ATOM 600 O O . THR A 1 76 ? 11.806 -4.801 -20.513 1.00 98.19 76 THR A O 1
ATOM 603 N N . ILE A 1 77 ? 13.833 -3.837 -20.646 1.00 97.81 77 ILE A N 1
ATOM 604 C CA . ILE A 1 77 ? 13.677 -3.022 -19.426 1.00 97.81 77 ILE A CA 1
ATOM 605 C C . ILE A 1 77 ? 12.401 -2.170 -19.494 1.00 97.81 77 ILE A C 1
ATOM 607 O O . ILE A 1 77 ? 11.582 -2.209 -18.580 1.00 97.81 77 ILE A O 1
ATOM 611 N N . GLU A 1 78 ? 12.182 -1.478 -20.615 1.00 97.69 78 GLU A N 1
ATOM 612 C CA . GLU A 1 78 ? 10.981 -0.668 -20.844 1.00 97.69 78 GLU A CA 1
ATOM 613 C C . GLU A 1 78 ? 9.695 -1.485 -20.658 1.00 97.69 78 GLU A C 1
ATOM 615 O O . GLU A 1 78 ? 8.774 -1.063 -19.957 1.00 97.69 78 GLU A O 1
ATOM 620 N N . LYS A 1 79 ? 9.638 -2.687 -21.245 1.00 98.00 79 LYS A N 1
ATOM 621 C CA . LYS A 1 79 ? 8.453 -3.538 -21.153 1.00 98.00 79 LYS A CA 1
ATOM 622 C C . LYS A 1 79 ? 8.237 -4.064 -19.735 1.00 98.00 79 LYS A C 1
ATOM 624 O O . LYS A 1 79 ? 7.087 -4.122 -19.307 1.00 98.00 79 LYS A O 1
ATOM 629 N N . ARG A 1 80 ? 9.302 -4.401 -18.996 1.00 98.00 80 ARG A N 1
ATOM 630 C CA . ARG A 1 80 ? 9.204 -4.803 -17.579 1.00 98.00 80 ARG A CA 1
ATOM 631 C C . ARG A 1 80 ? 8.615 -3.683 -16.737 1.00 98.00 80 ARG A C 1
ATOM 633 O O . ARG A 1 80 ? 7.617 -3.903 -16.063 1.00 98.00 80 ARG A O 1
ATOM 640 N N . LEU A 1 81 ? 9.188 -2.483 -16.821 1.00 98.19 81 LEU A N 1
ATOM 641 C CA . LEU A 1 81 ? 8.714 -1.329 -16.058 1.00 98.19 81 LEU A CA 1
ATOM 642 C C . LEU A 1 81 ? 7.261 -1.002 -16.405 1.00 98.19 81 LEU A C 1
ATOM 644 O O . LEU A 1 81 ? 6.452 -0.821 -15.500 1.00 98.19 81 LEU A O 1
ATOM 648 N N . ARG A 1 82 ? 6.892 -1.040 -17.693 1.00 98.00 82 ARG A N 1
ATOM 649 C CA . ARG A 1 82 ? 5.503 -0.837 -18.121 1.00 98.00 82 ARG A CA 1
ATOM 650 C C . ARG A 1 82 ? 4.551 -1.876 -17.528 1.00 98.00 82 ARG A C 1
ATOM 652 O O . ARG A 1 82 ? 3.519 -1.490 -17.002 1.00 98.00 82 ARG A O 1
ATOM 659 N N . LEU A 1 83 ? 4.905 -3.165 -17.554 1.00 97.75 83 LEU A N 1
ATOM 660 C CA . LEU A 1 83 ? 4.091 -4.225 -16.941 1.00 97.75 83 LEU A CA 1
ATOM 661 C C . LEU A 1 83 ? 3.894 -3.997 -15.436 1.00 97.75 83 LEU A C 1
ATOM 663 O O . LEU A 1 83 ? 2.795 -4.203 -14.926 1.00 97.75 83 LEU A O 1
ATOM 667 N N . ILE A 1 84 ? 4.936 -3.549 -14.730 1.00 97.50 84 ILE A N 1
ATOM 668 C CA . ILE A 1 84 ? 4.852 -3.241 -13.298 1.00 97.50 84 ILE A CA 1
ATOM 669 C C . ILE A 1 84 ? 3.946 -2.030 -13.060 1.00 97.50 84 ILE A C 1
ATOM 671 O O . ILE A 1 84 ? 3.065 -2.099 -12.204 1.00 97.50 84 ILE A O 1
ATOM 675 N N . VAL A 1 85 ? 4.121 -0.946 -13.821 1.00 97.44 85 VAL A N 1
ATOM 676 C CA . VAL A 1 85 ? 3.269 0.252 -13.741 1.00 97.44 85 VAL A CA 1
ATOM 677 C C . VAL A 1 85 ? 1.809 -0.114 -14.006 1.00 97.44 85 VAL A C 1
ATOM 679 O O . VAL A 1 85 ? 0.948 0.203 -13.187 1.00 97.44 85 VAL A O 1
ATOM 682 N N . ASP A 1 86 ? 1.527 -0.844 -15.083 1.00 96.06 86 ASP A N 1
ATOM 683 C CA . ASP A 1 86 ? 0.171 -1.256 -15.449 1.00 96.06 86 ASP A CA 1
ATOM 684 C C . ASP A 1 86 ? -0.457 -2.140 -14.357 1.00 96.06 86 ASP A C 1
ATOM 686 O O . ASP A 1 86 ? -1.610 -1.929 -13.979 1.00 96.06 86 ASP A O 1
ATOM 690 N N . ASN A 1 87 ? 0.311 -3.068 -13.774 1.00 95.19 87 ASN A N 1
ATOM 691 C CA . ASN A 1 87 ? -0.131 -3.883 -12.639 1.00 95.19 87 ASN A CA 1
ATOM 692 C C . ASN A 1 87 ? -0.466 -3.034 -11.401 1.00 95.19 87 ASN A C 1
ATOM 694 O O . ASN A 1 87 ? -1.443 -3.311 -10.707 1.00 95.19 87 ASN A O 1
ATOM 698 N N . CYS A 1 88 ? 0.310 -1.983 -11.122 1.00 94.56 88 CYS A N 1
ATOM 699 C CA . CYS A 1 88 ? 0.027 -1.067 -10.015 1.00 94.56 88 CYS A CA 1
ATOM 700 C C . CYS A 1 88 ? -1.261 -0.277 -10.250 1.00 94.56 88 CYS A C 1
ATOM 702 O O . CYS A 1 88 ? -2.116 -0.210 -9.369 1.00 94.56 88 CYS A O 1
ATOM 704 N N . LEU A 1 89 ? -1.394 0.326 -11.434 1.00 93.38 89 LEU A N 1
ATOM 705 C CA . LEU A 1 89 ? -2.516 1.200 -11.782 1.00 93.38 89 LEU A CA 1
ATOM 706 C C . LEU A 1 89 ? -3.825 0.426 -12.004 1.00 93.38 89 LEU A C 1
ATOM 708 O O . LEU A 1 89 ? -4.908 0.976 -11.806 1.00 93.38 89 LEU A O 1
ATOM 712 N N . GLY A 1 90 ? -3.730 -0.839 -12.414 1.00 91.31 90 GLY A N 1
ATOM 713 C CA . GLY A 1 90 ? -4.859 -1.756 -12.568 1.00 91.31 90 GLY A CA 1
ATOM 714 C C . GLY A 1 90 ? -5.186 -2.565 -11.312 1.00 91.31 90 GLY A C 1
ATOM 715 O O . GLY A 1 90 ? -6.123 -3.360 -11.335 1.00 91.31 90 GLY A O 1
ATOM 716 N N . SER A 1 91 ? -4.429 -2.404 -10.222 1.00 91.38 91 SER A N 1
ATOM 717 C CA . SER A 1 91 ? -4.646 -3.187 -9.006 1.00 91.38 91 SER A CA 1
ATOM 718 C C . SER A 1 91 ? -5.984 -2.830 -8.352 1.00 91.38 91 SER A C 1
ATOM 720 O O . SER A 1 91 ? -6.233 -1.651 -8.106 1.00 91.38 91 SER A O 1
ATOM 722 N N . PRO A 1 92 ? -6.806 -3.806 -7.926 1.00 89.56 92 PRO A N 1
ATOM 723 C CA . PRO A 1 92 ? -7.989 -3.526 -7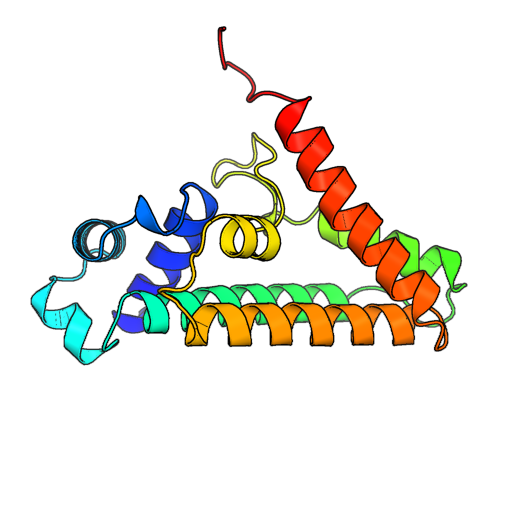.108 1.00 89.56 92 PRO A CA 1
ATOM 724 C C . PRO A 1 92 ? -7.656 -2.750 -5.826 1.00 89.56 92 PRO A C 1
ATOM 726 O O . PRO A 1 92 ? -8.494 -2.026 -5.303 1.00 89.56 92 PRO A O 1
ATOM 729 N N . LEU A 1 93 ? -6.409 -2.846 -5.348 1.00 89.31 93 LEU A N 1
ATOM 730 C CA . LEU A 1 93 ? -5.925 -2.119 -4.177 1.00 89.31 93 LEU A CA 1
ATOM 731 C C . LEU A 1 93 ? -5.852 -0.604 -4.371 1.00 89.31 93 LEU A C 1
ATOM 733 O O . LEU A 1 93 ? -5.592 0.077 -3.389 1.00 89.31 93 LEU A O 1
ATOM 737 N N . VAL A 1 94 ? -6.016 -0.064 -5.584 1.00 92.69 94 VAL A N 1
ATOM 738 C CA . VAL A 1 94 ? -6.044 1.393 -5.803 1.00 92.69 94 VAL A CA 1
ATOM 739 C C . VAL A 1 94 ? -7.446 1.948 -6.051 1.00 92.69 94 VAL A C 1
ATOM 741 O O . VAL A 1 94 ? -7.602 3.166 -6.143 1.00 92.69 94 VAL A O 1
ATOM 744 N N . TYR A 1 95 ? -8.467 1.089 -6.101 1.00 91.94 95 TYR A N 1
ATOM 745 C CA . TYR A 1 95 ? -9.876 1.455 -6.283 1.00 91.94 95 TYR A CA 1
ATOM 746 C C . TYR A 1 95 ? -10.668 1.248 -4.991 1.00 91.94 95 TYR A C 1
ATOM 748 O O . TYR A 1 95 ? -10.261 0.467 -4.140 1.00 91.94 95 TYR A O 1
ATOM 756 N N . SER A 1 96 ? -11.785 1.951 -4.816 1.00 89.50 96 SER A N 1
ATOM 757 C CA . SER A 1 96 ? -12.727 1.760 -3.707 1.00 89.50 96 SER A CA 1
ATOM 758 C C . SER A 1 96 ? -13.212 0.312 -3.608 1.00 89.50 96 SER A C 1
ATOM 760 O O . SER A 1 96 ? -13.068 -0.472 -4.544 1.00 89.50 96 SER A O 1
ATOM 762 N N . LEU A 1 97 ? -13.801 -0.059 -2.467 1.00 86.81 97 LEU A N 1
ATOM 763 C CA . LEU A 1 97 ? -14.243 -1.438 -2.230 1.00 86.81 97 LEU A CA 1
ATOM 764 C C . LEU A 1 97 ? -15.337 -1.906 -3.208 1.00 86.81 97 LEU A C 1
ATOM 766 O O . LEU A 1 97 ? -15.447 -3.104 -3.459 1.00 86.81 97 LEU A O 1
ATOM 770 N N . ASP A 1 98 ? -16.117 -0.979 -3.768 1.00 87.12 98 ASP A N 1
ATOM 771 C CA . ASP A 1 98 ? -17.084 -1.230 -4.847 1.00 87.12 98 ASP A CA 1
ATOM 772 C C . ASP A 1 98 ? -16.446 -1.273 -6.250 1.00 87.12 98 ASP A C 1
ATOM 774 O O . ASP A 1 98 ? -17.080 -1.733 -7.193 1.00 87.12 98 ASP A O 1
ATOM 778 N N . GLY A 1 99 ? -15.179 -0.867 -6.386 1.00 85.88 99 GLY A N 1
ATOM 779 C CA . GLY A 1 99 ? -14.418 -0.858 -7.636 1.00 85.88 99 GLY A CA 1
ATOM 780 C C . GLY A 1 99 ? -14.674 0.348 -8.544 1.00 85.88 99 GLY A C 1
ATOM 781 O O . GLY A 1 99 ? -13.989 0.490 -9.555 1.00 85.88 99 GLY A O 1
ATOM 782 N N . ASP A 1 100 ? -15.601 1.238 -8.185 1.00 85.69 100 ASP A N 1
ATOM 783 C CA . ASP A 1 100 ? -16.111 2.274 -9.094 1.00 85.69 100 ASP A CA 1
ATOM 784 C C . ASP A 1 100 ? -15.305 3.581 -9.066 1.00 85.69 100 ASP A C 1
ATOM 786 O O . ASP A 1 100 ? -15.499 4.466 -9.904 1.00 85.69 100 ASP A O 1
ATOM 790 N N . ARG A 1 101 ? -14.395 3.737 -8.098 1.00 87.12 101 ARG A N 1
ATOM 791 C CA . ARG A 1 101 ? -13.626 4.969 -7.912 1.00 87.12 101 ARG A CA 1
ATOM 792 C C . ARG A 1 101 ? -12.165 4.683 -7.630 1.00 87.12 101 ARG A C 1
ATOM 794 O O . ARG A 1 101 ? -11.838 3.985 -6.676 1.00 87.12 101 ARG A O 1
ATOM 801 N N . LEU A 1 102 ? -11.269 5.326 -8.373 1.00 90.31 102 LEU A N 1
ATOM 802 C CA . LEU A 1 102 ? -9.854 5.339 -8.025 1.00 90.31 102 LEU A CA 1
ATOM 803 C C . LEU A 1 102 ? -9.644 6.138 -6.729 1.00 90.31 102 LEU A C 1
ATOM 805 O O . LEU A 1 102 ? -9.943 7.328 -6.664 1.00 90.31 102 LEU A O 1
ATOM 809 N N . VAL A 1 103 ? -9.118 5.487 -5.694 1.00 90.12 103 VAL A N 1
ATOM 810 C CA . VAL A 1 103 ? -8.787 6.125 -4.410 1.00 90.12 103 VAL A CA 1
ATOM 811 C C . VAL A 1 103 ? -7.287 6.325 -4.227 1.00 90.12 103 VAL A C 1
ATOM 813 O O . VAL A 1 103 ? -6.894 7.073 -3.344 1.00 90.12 103 VAL A O 1
ATOM 816 N N . GLY A 1 104 ? -6.445 5.704 -5.055 1.00 92.56 104 GLY A N 1
ATOM 817 C CA . GLY A 1 104 ? -4.991 5.864 -5.039 1.00 92.56 104 GLY A CA 1
ATOM 818 C C . GLY A 1 104 ? -4.253 4.779 -4.252 1.00 92.56 104 GLY A C 1
ATOM 819 O O . GLY A 1 104 ? -4.843 3.808 -3.789 1.00 92.56 104 GLY A O 1
ATOM 820 N N . CYS A 1 105 ? -2.931 4.921 -4.115 1.00 94.44 105 CYS A N 1
ATOM 821 C CA . CYS A 1 105 ? -2.096 3.912 -3.460 1.00 94.44 105 CYS A CA 1
ATOM 822 C C . CYS A 1 105 ? -2.387 3.834 -1.947 1.00 94.44 105 CYS A C 1
ATOM 824 O O . CYS A 1 105 ? -2.267 4.863 -1.275 1.00 94.44 105 CYS A O 1
ATOM 826 N N . PRO A 1 106 ? -2.660 2.645 -1.373 1.00 93.31 106 PRO A N 1
ATOM 827 C CA . PRO A 1 106 ? -2.928 2.510 0.060 1.00 93.31 106 PRO A CA 1
ATOM 828 C C . PRO A 1 106 ? -1.711 2.904 0.910 1.00 93.31 106 PRO A C 1
ATOM 830 O O . PRO A 1 106 ? -1.860 3.570 1.931 1.00 93.31 106 PRO A O 1
ATOM 833 N N . PHE A 1 107 ? -0.492 2.585 0.460 1.00 95.56 107 PHE A N 1
ATOM 834 C CA . PHE A 1 107 ? 0.742 2.980 1.152 1.00 95.56 107 PHE A CA 1
ATOM 835 C C . PHE A 1 107 ? 0.995 4.485 1.057 1.00 95.56 107 PHE A C 1
ATOM 837 O O . PHE A 1 107 ? 1.308 5.119 2.060 1.00 95.56 107 PHE A O 1
ATOM 844 N N . GLY A 1 108 ? 0.836 5.062 -0.141 1.00 94.81 108 GLY A N 1
ATOM 845 C CA . GLY A 1 108 ? 1.041 6.493 -0.383 1.00 94.81 108 GLY A CA 1
ATOM 846 C C . GLY A 1 108 ? 0.059 7.354 0.404 1.00 94.81 108 GLY A C 1
ATOM 847 O O . GLY A 1 108 ? 0.457 8.312 1.063 1.00 94.81 108 GLY A O 1
ATOM 848 N N . ARG A 1 109 ? -1.221 6.971 0.416 1.00 93.50 109 ARG A N 1
ATOM 849 C CA . ARG A 1 109 ? -2.246 7.667 1.199 1.00 93.50 109 ARG A CA 1
ATOM 850 C C . ARG A 1 109 ? -2.026 7.550 2.690 1.00 93.50 109 ARG A C 1
ATOM 852 O O . ARG A 1 109 ? -2.170 8.548 3.391 1.00 93.50 109 ARG A O 1
ATOM 859 N N . LEU A 1 110 ? -1.649 6.365 3.169 1.00 95.44 110 LEU A N 1
ATOM 860 C CA . LEU A 1 110 ? -1.348 6.202 4.580 1.00 95.44 110 LEU A CA 1
ATOM 861 C C . LEU A 1 110 ? -0.150 7.069 4.980 1.00 95.44 110 LEU A C 1
ATOM 863 O O . LEU A 1 110 ? -0.268 7.836 5.931 1.00 95.44 110 LEU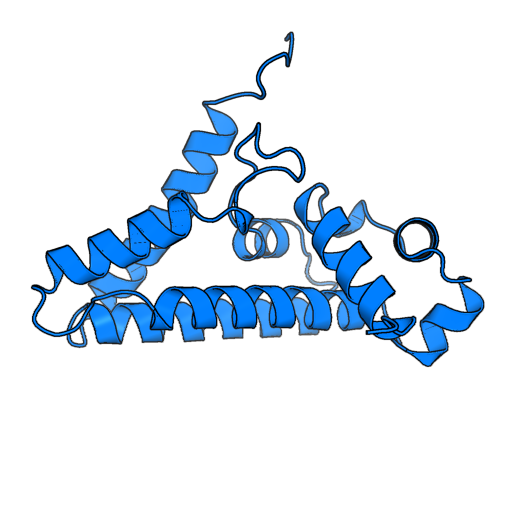 A O 1
ATOM 867 N N . ALA A 1 111 ? 0.934 7.040 4.198 1.00 95.38 111 ALA A N 1
ATOM 868 C CA . ALA A 1 111 ? 2.123 7.865 4.410 1.00 95.38 111 ALA A CA 1
ATOM 869 C C . ALA A 1 111 ? 1.820 9.372 4.415 1.00 95.38 111 ALA A C 1
ATOM 871 O O . ALA A 1 111 ? 2.419 10.108 5.193 1.00 95.38 111 ALA A O 1
ATOM 872 N N . ALA A 1 112 ? 0.871 9.825 3.592 1.00 93.25 112 ALA A N 1
ATOM 873 C CA . ALA A 1 112 ? 0.421 11.215 3.564 1.00 93.25 112 ALA A CA 1
ATOM 874 C C . ALA A 1 112 ? -0.501 11.598 4.738 1.00 93.25 112 ALA A C 1
ATOM 876 O O . ALA A 1 112 ? -0.728 12.782 4.969 1.00 93.25 112 ALA A O 1
ATOM 877 N N . SER A 1 113 ? -1.063 10.617 5.451 1.00 92.25 113 SER A N 1
ATOM 878 C CA . SER A 1 113 ? -2.055 10.843 6.510 1.00 92.25 113 SER A CA 1
ATOM 879 C C . SER A 1 113 ? -1.521 10.704 7.933 1.00 92.25 113 SER A C 1
ATOM 881 O O . SER A 1 113 ? -2.225 11.107 8.852 1.00 92.25 113 SER A O 1
ATOM 883 N N . ILE A 1 114 ? -0.336 10.118 8.115 1.00 93.44 114 ILE A N 1
ATOM 884 C CA . ILE A 1 114 ? 0.298 9.940 9.429 1.00 93.44 114 ILE A CA 1
ATOM 885 C C . ILE A 1 114 ? 1.105 11.174 9.837 1.00 93.44 114 ILE A C 1
ATOM 887 O O . ILE A 1 114 ? 1.577 11.940 8.992 1.00 93.44 114 ILE A O 1
ATOM 891 N N . THR A 1 115 ? 1.317 11.336 11.138 1.00 92.69 115 THR A N 1
ATOM 892 C CA . THR A 1 115 ? 2.059 12.457 11.723 1.00 92.69 115 THR A CA 1
ATOM 893 C C . THR A 1 115 ? 3.326 11.966 12.425 1.00 92.69 115 THR A C 1
ATOM 895 O O . THR A 1 115 ? 3.751 10.820 12.264 1.00 92.69 115 THR A O 1
ATOM 898 N N . GLU A 1 116 ? 4.015 12.843 13.152 1.00 90.25 116 GLU A N 1
ATOM 899 C CA . GLU A 1 116 ? 5.175 12.465 13.973 1.00 90.25 116 GLU A CA 1
ATOM 900 C C . GLU A 1 116 ? 4.796 11.551 15.155 1.00 90.25 116 GLU A C 1
ATOM 902 O O . GLU A 1 116 ? 5.680 10.951 15.759 1.00 90.25 116 GLU A O 1
ATOM 907 N N . GLU A 1 117 ? 3.498 11.398 15.446 1.00 93.31 117 GLU A N 1
ATOM 908 C CA . GLU A 1 117 ? 2.970 10.550 16.522 1.00 93.31 117 GLU A CA 1
ATOM 909 C C . GLU A 1 117 ? 3.033 9.041 16.210 1.00 93.31 117 GLU A C 1
ATOM 911 O O . GLU A 1 117 ? 2.868 8.230 17.117 1.00 93.31 117 GLU A O 1
ATOM 916 N N . GLU A 1 118 ? 3.312 8.654 14.958 1.00 95.94 118 GLU A N 1
ATOM 917 C CA . GLU A 1 118 ? 3.358 7.257 14.494 1.00 95.94 118 GLU A CA 1
ATOM 918 C C . GLU A 1 118 ? 4.738 6.855 13.922 1.00 95.94 118 GLU A C 1
ATOM 920 O O . GLU A 1 118 ? 4.874 6.605 12.713 1.00 95.94 118 GLU A O 1
ATOM 925 N N . PRO A 1 119 ? 5.808 6.839 14.741 1.00 94.81 119 PRO A N 1
ATOM 926 C CA . PRO A 1 119 ? 7.157 6.548 14.263 1.00 94.81 119 PRO A CA 1
ATOM 927 C C . PRO A 1 119 ? 7.314 5.109 13.745 1.00 94.81 119 PRO A C 1
ATOM 929 O O . PRO A 1 119 ? 7.993 4.906 12.739 1.00 94.81 119 PRO A O 1
ATOM 932 N N . GLU A 1 120 ? 6.661 4.117 14.359 1.00 96.25 120 GLU A N 1
ATOM 933 C CA . GLU A 1 120 ? 6.794 2.712 13.945 1.00 96.25 120 GLU A CA 1
ATOM 934 C C . GLU A 1 120 ? 6.108 2.469 12.597 1.00 96.25 120 GLU A C 1
ATOM 936 O O . GLU A 1 120 ? 6.654 1.812 11.704 1.00 96.25 120 GLU A O 1
ATOM 941 N N . LEU A 1 121 ? 4.923 3.052 12.404 1.00 96.38 121 LEU A N 1
ATOM 942 C CA . LEU A 1 121 ? 4.211 2.979 11.133 1.00 96.38 121 LEU A CA 1
ATOM 943 C C . LEU A 1 121 ? 4.947 3.741 10.027 1.00 96.38 121 LEU A C 1
ATOM 945 O O . LEU A 1 121 ? 5.025 3.249 8.896 1.00 96.38 121 LEU A O 1
ATOM 949 N N . ARG A 1 122 ? 5.531 4.906 10.340 1.00 97.25 122 ARG A N 1
ATOM 950 C CA . ARG A 1 122 ? 6.399 5.649 9.416 1.00 97.25 122 ARG A CA 1
ATOM 951 C C . ARG A 1 122 ? 7.578 4.796 8.961 1.00 97.25 122 ARG A C 1
ATOM 953 O O . ARG A 1 122 ? 7.818 4.693 7.755 1.00 97.25 122 ARG A O 1
ATOM 960 N N . ASP A 1 123 ? 8.281 4.167 9.896 1.00 97.44 123 ASP A N 1
ATOM 961 C CA . ASP A 1 123 ? 9.430 3.315 9.594 1.00 97.44 123 ASP A CA 1
ATOM 962 C C . ASP A 1 123 ? 9.030 2.108 8.748 1.00 97.44 123 ASP A C 1
ATOM 964 O O . ASP A 1 123 ? 9.724 1.762 7.782 1.00 97.44 123 ASP A O 1
ATOM 968 N N . ARG A 1 124 ? 7.871 1.502 9.034 1.00 97.94 124 ARG A N 1
ATOM 969 C CA . ARG A 1 124 ? 7.387 0.376 8.238 1.00 97.94 124 ARG A CA 1
ATOM 970 C C . ARG A 1 124 ? 7.026 0.779 6.813 1.00 97.94 124 ARG A C 1
ATOM 972 O O . ARG A 1 124 ? 7.404 0.067 5.879 1.00 97.94 124 ARG A O 1
ATOM 979 N N . LEU A 1 125 ? 6.333 1.902 6.629 1.00 97.81 125 LEU A N 1
ATOM 980 C CA . LEU A 1 125 ? 6.014 2.436 5.303 1.00 97.81 125 LEU A CA 1
ATOM 981 C C . LEU A 1 125 ? 7.287 2.787 4.528 1.00 97.81 125 LEU A C 1
ATOM 983 O O . LEU A 1 125 ? 7.404 2.435 3.355 1.00 97.81 125 LEU A O 1
ATOM 987 N N . ALA A 1 126 ? 8.276 3.399 5.184 1.00 98.00 126 ALA A N 1
ATOM 988 C CA . ALA A 1 126 ? 9.575 3.664 4.576 1.00 98.00 126 ALA A CA 1
ATOM 989 C C . ALA A 1 126 ? 10.266 2.366 4.126 1.00 98.00 126 ALA A C 1
ATOM 991 O O . ALA A 1 126 ? 10.817 2.314 3.028 1.00 98.00 126 ALA A O 1
ATOM 992 N N . ALA A 1 127 ? 10.207 1.301 4.930 1.00 98.44 127 ALA A N 1
ATOM 993 C CA . ALA A 1 127 ? 10.720 -0.008 4.534 1.00 98.44 127 ALA A CA 1
ATOM 994 C C . ALA A 1 127 ? 9.978 -0.583 3.313 1.00 98.44 127 ALA A C 1
ATOM 996 O O . ALA A 1 127 ? 10.637 -1.059 2.394 1.00 98.44 127 ALA A O 1
ATOM 997 N N . ILE A 1 128 ? 8.645 -0.465 3.244 1.00 98.31 128 ILE A N 1
ATOM 998 C CA . ILE A 1 128 ? 7.856 -0.882 2.068 1.00 98.31 128 ILE A CA 1
ATOM 999 C C . ILE A 1 128 ? 8.299 -0.121 0.813 1.00 98.31 128 ILE A C 1
ATOM 1001 O O . ILE A 1 128 ? 8.558 -0.741 -0.215 1.00 98.31 128 ILE A O 1
ATOM 1005 N N . PHE A 1 129 ? 8.444 1.205 0.883 1.00 98.25 129 PHE A N 1
ATOM 1006 C CA . PHE A 1 129 ? 8.900 1.983 -0.271 1.00 98.25 129 PHE A CA 1
ATOM 1007 C C . PHE A 1 129 ? 10.326 1.622 -0.694 1.00 98.25 129 PHE A C 1
ATOM 1009 O O . PHE A 1 129 ? 10.590 1.540 -1.890 1.00 98.25 129 PHE A O 1
ATOM 1016 N N . ARG A 1 130 ? 11.234 1.334 0.249 1.00 98.44 130 ARG A N 1
ATOM 1017 C CA . ARG A 1 130 ? 12.583 0.837 -0.076 1.00 98.44 130 ARG A CA 1
ATOM 1018 C C . ARG A 1 130 ? 12.545 -0.532 -0.756 1.00 98.44 130 ARG A C 1
ATOM 1020 O O . ARG A 1 130 ? 13.242 -0.719 -1.747 1.00 98.44 130 ARG A O 1
ATOM 1027 N N . GLU A 1 131 ? 11.724 -1.464 -0.267 1.00 98.31 131 GLU A N 1
ATOM 1028 C CA . GLU A 1 131 ? 11.511 -2.764 -0.924 1.00 98.31 131 GLU A CA 1
ATOM 1029 C C . GLU A 1 131 ? 10.970 -2.573 -2.352 1.00 98.31 131 GLU A C 1
ATOM 1031 O O . GLU A 1 131 ? 11.419 -3.238 -3.282 1.00 98.31 131 GLU A O 1
ATOM 1036 N N . TRP A 1 132 ? 10.042 -1.634 -2.549 1.00 97.75 132 TRP A N 1
ATOM 1037 C CA . TRP A 1 132 ? 9.479 -1.331 -3.864 1.00 97.75 132 TRP A CA 1
ATOM 1038 C C . TRP A 1 132 ? 10.504 -0.711 -4.817 1.00 97.75 132 TRP A C 1
ATOM 1040 O O . TRP A 1 132 ? 10.592 -1.126 -5.971 1.00 97.75 132 TRP A O 1
ATOM 1050 N N . ILE A 1 133 ? 11.316 0.232 -4.334 1.00 98.38 133 ILE A N 1
ATOM 1051 C CA . ILE A 1 133 ? 12.425 0.801 -5.107 1.00 98.38 133 ILE A CA 1
ATOM 1052 C C . ILE A 1 133 ? 13.385 -0.309 -5.523 1.00 98.38 133 ILE A C 1
ATOM 1054 O O . ILE A 1 133 ? 13.741 -0.366 -6.690 1.00 98.38 133 ILE A O 1
ATOM 1058 N N . GLN A 1 134 ? 13.739 -1.232 -4.624 1.00 98.38 134 GLN A N 1
ATOM 1059 C CA . GLN A 1 134 ? 14.620 -2.346 -4.974 1.00 98.38 134 GLN A CA 1
ATOM 1060 C C . GLN A 1 134 ? 14.025 -3.230 -6.080 1.00 98.38 134 GLN A C 1
ATOM 1062 O O . GLN A 1 134 ? 14.713 -3.534 -7.050 1.00 98.38 134 GLN A O 1
ATOM 1067 N N . LEU A 1 135 ? 12.737 -3.579 -5.987 1.00 97.50 135 LEU A N 1
ATOM 1068 C CA . LEU A 1 135 ? 12.043 -4.351 -7.029 1.00 97.50 135 LEU A CA 1
ATOM 1069 C C . LEU A 1 135 ? 12.070 -3.640 -8.392 1.00 97.50 135 LEU A C 1
ATOM 1071 O O . LEU A 1 135 ? 12.243 -4.277 -9.431 1.00 97.50 135 LEU A O 1
ATOM 1075 N N . LEU A 1 136 ? 11.904 -2.317 -8.393 1.00 98.25 136 LEU A N 1
ATOM 1076 C CA . LEU A 1 136 ? 11.975 -1.505 -9.606 1.00 98.25 136 LEU A CA 1
ATOM 1077 C C . LEU A 1 136 ? 13.410 -1.376 -10.129 1.00 98.25 136 LEU A C 1
ATOM 1079 O O . LEU A 1 136 ? 13.602 -1.436 -11.339 1.00 98.25 136 LEU A O 1
ATOM 1083 N N . THR A 1 137 ? 14.410 -1.269 -9.252 1.00 98.56 137 THR A N 1
ATOM 1084 C CA . THR A 1 137 ? 15.834 -1.272 -9.617 1.00 98.56 137 THR A CA 1
ATOM 1085 C C . THR A 1 137 ? 16.203 -2.576 -10.315 1.00 98.56 137 THR A C 1
ATOM 1087 O O . THR A 1 137 ? 16.844 -2.552 -11.366 1.00 98.56 137 THR A O 1
ATOM 1090 N N . ASP A 1 138 ? 15.745 -3.715 -9.795 1.00 97.06 138 ASP A N 1
ATOM 1091 C CA . ASP A 1 138 ? 15.985 -5.024 -10.408 1.00 97.06 138 ASP A CA 1
ATOM 1092 C C . ASP A 1 138 ? 15.324 -5.108 -11.798 1.00 97.06 138 ASP A C 1
ATOM 1094 O O . ASP A 1 138 ? 15.947 -5.532 -12.778 1.00 97.06 138 ASP A O 1
ATOM 1098 N N . ALA A 1 139 ? 14.083 -4.623 -11.926 1.00 96.94 139 ALA A N 1
ATOM 1099 C CA . ALA A 1 139 ? 13.378 -4.546 -13.207 1.00 96.94 139 ALA A CA 1
ATOM 1100 C C . ALA A 1 139 ? 14.046 -3.581 -14.207 1.00 96.94 139 ALA A C 1
ATOM 1102 O O . ALA A 1 139 ? 14.019 -3.837 -15.415 1.00 96.94 139 ALA A O 1
ATOM 1103 N N . ALA A 1 140 ? 14.677 -2.517 -13.703 1.00 97.81 140 ALA A N 1
ATOM 1104 C CA . ALA A 1 140 ? 15.410 -1.510 -14.462 1.00 97.81 140 ALA A CA 1
ATOM 1105 C C . ALA A 1 140 ? 16.845 -1.929 -14.834 1.00 97.81 140 ALA A C 1
ATOM 1107 O O . ALA A 1 140 ? 17.569 -1.151 -15.450 1.00 97.81 140 ALA A O 1
ATOM 1108 N N . GLY A 1 141 ? 17.280 -3.145 -14.486 1.00 96.69 141 GLY A N 1
ATOM 1109 C CA . GLY A 1 141 ? 18.640 -3.610 -14.776 1.00 96.69 141 GLY A CA 1
ATOM 1110 C C . GLY A 1 141 ? 19.715 -2.970 -13.892 1.00 96.69 141 GLY A C 1
ATOM 1111 O O . GLY A 1 141 ? 20.859 -2.845 -14.320 1.00 96.69 141 GLY A O 1
ATOM 1112 N N . GLY A 1 142 ? 19.357 -2.569 -12.670 1.00 97.81 142 GLY A N 1
ATOM 1113 C CA . GLY A 1 142 ? 20.255 -1.955 -11.690 1.00 97.81 142 GLY A CA 1
ATOM 1114 C C . GLY A 1 142 ? 20.197 -0.426 -11.641 1.00 97.81 142 GLY A C 1
ATOM 1115 O O . GLY A 1 142 ? 20.860 0.176 -10.795 1.00 97.81 142 GLY A O 1
ATOM 1116 N N . ASP A 1 143 ? 19.403 0.214 -12.503 1.00 98.06 143 ASP A N 1
ATOM 1117 C CA . ASP A 1 143 ? 19.277 1.670 -12.536 1.00 98.06 143 ASP A CA 1
ATOM 1118 C C . ASP A 1 143 ? 18.330 2.176 -11.435 1.00 98.06 143 ASP A C 1
ATOM 1120 O O . ASP A 1 143 ? 17.102 2.090 -11.523 1.00 98.06 143 ASP A O 1
ATOM 1124 N N . THR A 1 144 ? 18.929 2.709 -10.370 1.00 98.12 144 THR A N 1
ATOM 1125 C CA . THR A 1 144 ? 18.187 3.246 -9.224 1.00 98.12 144 THR A CA 1
ATOM 1126 C C . THR A 1 144 ? 17.458 4.549 -9.562 1.00 98.12 144 THR A C 1
ATOM 1128 O O . THR A 1 144 ? 16.396 4.805 -9.001 1.00 98.12 144 THR A O 1
ATOM 1131 N N . GLU A 1 145 ? 17.982 5.379 -10.467 1.00 98.12 145 GLU A N 1
ATOM 1132 C CA . GLU A 1 145 ? 17.331 6.642 -10.835 1.00 98.12 145 GLU A CA 1
ATOM 1133 C C . GLU A 1 145 ? 16.022 6.359 -11.576 1.00 98.12 145 GLU A C 1
ATOM 1135 O O . GLU A 1 145 ? 14.967 6.876 -11.200 1.00 98.12 145 GLU A O 1
ATOM 1140 N N . VAL A 1 146 ? 16.058 5.424 -12.530 1.00 98.19 146 VAL A N 1
ATOM 1141 C CA . VAL A 1 146 ? 14.861 4.939 -13.231 1.00 98.19 146 VAL A CA 1
ATOM 1142 C C . VAL A 1 146 ? 13.852 4.329 -12.257 1.00 98.19 146 VAL A C 1
ATOM 1144 O O . VAL A 1 146 ? 12.648 4.563 -12.397 1.00 98.19 146 VAL A O 1
ATOM 1147 N N . ALA A 1 147 ? 14.306 3.588 -11.242 1.00 98.19 147 ALA A N 1
ATOM 1148 C CA . ALA A 1 147 ? 13.426 3.023 -10.221 1.00 98.19 147 ALA A CA 1
ATOM 1149 C C . ALA A 1 147 ? 12.677 4.105 -9.426 1.00 98.19 147 ALA A C 1
ATOM 1151 O O . ALA A 1 147 ? 11.455 4.025 -9.267 1.00 98.19 147 ALA A O 1
ATOM 1152 N N . TRP A 1 148 ? 13.386 5.147 -8.980 1.00 98.31 148 TRP A N 1
ATOM 1153 C CA . TRP A 1 148 ? 12.780 6.294 -8.299 1.00 98.31 148 TRP A CA 1
ATOM 1154 C C . TRP A 1 148 ? 11.797 7.041 -9.199 1.00 98.31 148 TRP A C 1
ATOM 1156 O O . TRP A 1 148 ? 10.676 7.319 -8.767 1.00 98.31 148 TRP A O 1
ATOM 1166 N N . SER A 1 149 ? 12.173 7.324 -10.449 1.00 98.31 149 SER A N 1
ATOM 1167 C CA . SER A 1 149 ? 11.280 7.969 -11.418 1.00 98.31 149 SER A CA 1
ATOM 1168 C C . SER A 1 149 ? 10.031 7.132 -11.693 1.00 98.31 149 SER A C 1
ATOM 1170 O O . SER A 1 149 ? 8.938 7.686 -11.756 1.00 98.31 149 SER A O 1
ATOM 1172 N N . THR A 1 150 ? 10.160 5.806 -11.779 1.00 98.38 150 THR A N 1
ATOM 1173 C CA . THR A 1 150 ? 9.023 4.897 -11.997 1.00 98.38 150 THR A CA 1
ATOM 1174 C C . THR A 1 150 ? 8.085 4.875 -10.790 1.00 98.38 150 THR A C 1
ATOM 1176 O O . THR A 1 150 ? 6.866 4.946 -10.945 1.00 98.38 150 THR A O 1
ATOM 1179 N N . LEU A 1 151 ? 8.617 4.825 -9.562 1.00 98.00 151 LEU A N 1
ATOM 1180 C CA . LEU A 1 151 ? 7.775 4.901 -8.366 1.00 98.00 151 LEU A CA 1
ATOM 1181 C C . LEU A 1 151 ? 7.076 6.265 -8.257 1.00 98.00 151 LEU A C 1
ATOM 1183 O O . LEU A 1 151 ? 5.898 6.323 -7.897 1.00 98.00 151 LEU A O 1
ATOM 1187 N N . ALA A 1 152 ? 7.770 7.349 -8.611 1.00 98.00 152 ALA A N 1
ATOM 1188 C CA . ALA A 1 152 ? 7.188 8.684 -8.684 1.00 98.00 152 ALA A CA 1
ATOM 1189 C C . ALA A 1 152 ? 6.088 8.778 -9.758 1.00 98.00 152 ALA A C 1
ATOM 1191 O O . ALA A 1 152 ? 5.043 9.364 -9.484 1.00 98.00 152 ALA A O 1
ATOM 1192 N N . GLU A 1 153 ? 6.266 8.156 -10.932 1.00 97.69 153 GLU A N 1
ATOM 1193 C CA . GLU A 1 153 ? 5.227 8.032 -11.969 1.00 97.69 153 GLU A CA 1
ATOM 1194 C C . GLU A 1 153 ? 3.992 7.316 -11.416 1.00 97.69 153 GLU A C 1
ATOM 1196 O O . GLU A 1 153 ? 2.882 7.823 -11.571 1.00 97.69 153 GLU A O 1
ATOM 1201 N N . ILE A 1 154 ? 4.163 6.182 -10.727 1.00 97.38 154 ILE A N 1
ATOM 1202 C CA . ILE A 1 154 ? 3.050 5.416 -10.147 1.00 97.38 154 ILE A CA 1
ATOM 1203 C C . ILE A 1 154 ? 2.282 6.269 -9.131 1.00 97.38 154 ILE A C 1
ATOM 1205 O O . ILE A 1 154 ? 1.067 6.432 -9.251 1.00 97.38 154 ILE A O 1
ATOM 1209 N N . GLN A 1 155 ? 2.976 6.833 -8.137 1.00 97.06 155 GLN A N 1
ATOM 1210 C CA . GLN A 1 155 ? 2.333 7.621 -7.080 1.00 97.06 155 GLN A CA 1
ATOM 1211 C C . GLN A 1 155 ? 1.705 8.905 -7.636 1.00 97.06 155 GLN A C 1
ATOM 1213 O O . GLN A 1 155 ? 0.568 9.231 -7.296 1.00 97.06 155 GLN A O 1
ATOM 1218 N N . GLY A 1 156 ? 2.411 9.602 -8.530 1.00 96.94 156 GLY A N 1
ATOM 1219 C CA . GLY A 1 156 ? 1.933 10.816 -9.184 1.00 96.94 156 GLY A CA 1
ATOM 1220 C C . GLY A 1 156 ? 0.714 10.556 -10.065 1.00 96.94 156 GLY A C 1
ATOM 1221 O O . GLY A 1 156 ? -0.268 11.288 -9.977 1.00 96.94 156 GLY A O 1
ATOM 1222 N N . THR A 1 157 ? 0.722 9.479 -10.851 1.00 96.69 157 THR A N 1
ATOM 1223 C CA . THR A 1 157 ? -0.420 9.099 -11.696 1.00 96.69 157 THR A CA 1
ATOM 1224 C C . THR A 1 157 ? -1.646 8.778 -10.853 1.00 96.69 157 THR A C 1
ATOM 1226 O O . THR A 1 157 ? -2.732 9.271 -11.150 1.00 96.69 157 THR A O 1
ATOM 1229 N N . LEU A 1 158 ? -1.486 7.989 -9.786 1.00 95.25 158 LEU A N 1
ATOM 1230 C CA . LEU A 1 158 ? -2.585 7.644 -8.883 1.00 95.25 158 LEU A CA 1
ATOM 1231 C C . LEU A 1 158 ? -3.169 8.879 -8.191 1.00 95.25 158 LEU A C 1
ATOM 1233 O O . LEU A 1 158 ? -4.387 9.020 -8.139 1.00 95.25 158 LEU A O 1
ATOM 1237 N N . LEU A 1 159 ? -2.316 9.786 -7.704 1.00 94.06 159 LEU A N 1
ATOM 1238 C CA . LEU A 1 159 ? -2.739 11.049 -7.099 1.00 94.06 159 LEU A CA 1
ATOM 1239 C C . LEU A 1 159 ? -3.522 11.919 -8.092 1.00 94.06 159 LEU A C 1
ATOM 1241 O O . LEU A 1 159 ? -4.617 12.390 -7.777 1.00 94.06 159 LEU A O 1
ATOM 1245 N N . LEU A 1 160 ? -2.961 12.139 -9.284 1.00 94.75 160 LEU A N 1
ATOM 1246 C CA . LEU A 1 160 ? -3.560 13.000 -10.300 1.00 94.75 160 LEU A CA 1
ATOM 1247 C C . LEU A 1 160 ? -4.891 12.433 -10.787 1.00 94.75 160 LEU A C 1
ATOM 1249 O O . LEU A 1 160 ? -5.881 13.156 -10.791 1.00 94.75 160 LEU A O 1
ATOM 1253 N N . LYS A 1 161 ? -4.952 11.141 -11.126 1.00 93.06 161 LYS A N 1
ATOM 1254 C CA . LYS A 1 161 ? -6.204 10.507 -11.552 1.00 93.06 161 LYS A CA 1
ATOM 1255 C C . LYS A 1 161 ? -7.263 10.534 -10.456 1.00 93.06 161 LYS A C 1
ATOM 1257 O O . LYS A 1 161 ? -8.375 10.958 -10.730 1.00 93.06 161 LYS A O 1
ATOM 1262 N N . ALA A 1 162 ? -6.919 10.197 -9.210 1.00 89.31 162 ALA A N 1
ATOM 1263 C CA . ALA A 1 162 ? -7.885 10.232 -8.107 1.00 89.31 162 ALA A CA 1
ATOM 1264 C C . ALA A 1 162 ? -8.429 11.650 -7.836 1.00 89.31 162 ALA A C 1
ATOM 1266 O O . ALA A 1 162 ? -9.533 11.802 -7.320 1.00 89.31 162 ALA A O 1
ATOM 1267 N N . THR A 1 163 ? -7.665 12.690 -8.188 1.00 88.88 163 THR A N 1
ATOM 1268 C CA . THR A 1 163 ? -8.091 14.093 -8.068 1.00 88.88 163 THR A CA 1
ATOM 1269 C C . THR A 1 163 ? -8.934 14.552 -9.263 1.00 88.88 163 THR A C 1
ATOM 1271 O O . THR A 1 163 ? -9.870 15.330 -9.094 1.00 88.88 163 THR A O 1
ATOM 1274 N N . LEU A 1 164 ? -8.590 14.109 -10.475 1.00 88.62 164 LEU A N 1
ATOM 1275 C CA . LEU A 1 164 ? -9.199 14.569 -11.727 1.00 88.62 164 LEU A CA 1
ATOM 1276 C C . LEU A 1 164 ? -10.426 13.751 -12.155 1.00 88.62 164 LEU A C 1
ATOM 1278 O O . LEU A 1 164 ? -11.259 14.263 -12.899 1.00 88.62 164 LEU A O 1
ATOM 1282 N N . GLU A 1 165 ? -10.540 12.504 -11.705 1.00 81.00 165 GLU A N 1
ATOM 1283 C CA . GLU A 1 165 ? -11.623 11.574 -12.035 1.00 81.00 165 GLU A CA 1
ATOM 1284 C C . GLU A 1 165 ? -12.509 11.379 -10.790 1.00 81.00 165 GLU A C 1
ATOM 1286 O O . GLU A 1 165 ? -12.323 10.421 -10.034 1.00 81.00 165 GLU A O 1
ATOM 1291 N N . PRO A 1 166 ? -13.449 12.305 -10.505 1.00 62.16 166 PRO A N 1
ATOM 1292 C CA . PRO A 1 166 ? -14.333 12.162 -9.358 1.00 62.16 166 PRO A CA 1
ATOM 1293 C C . PRO A 1 166 ? -15.202 10.908 -9.497 1.00 62.16 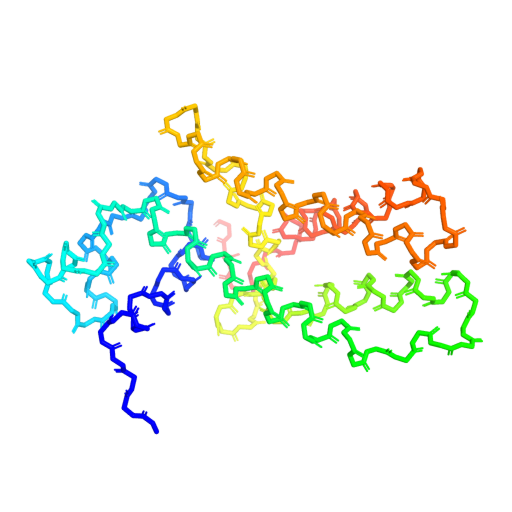166 PRO A C 1
ATOM 1295 O O . PRO A 1 166 ? -15.491 10.443 -10.600 1.00 62.16 166 PRO A O 1
ATOM 1298 N N . ALA A 1 167 ? -15.649 10.385 -8.352 1.00 60.50 167 ALA A N 1
ATOM 1299 C CA . ALA A 1 167 ? -16.559 9.245 -8.284 1.00 60.50 167 ALA A CA 1
ATOM 1300 C C . ALA A 1 167 ? -17.737 9.426 -9.252 1.00 60.50 167 ALA A C 1
ATOM 1302 O O . ALA A 1 167 ? -18.344 10.503 -9.282 1.00 60.50 167 ALA A O 1
ATOM 1303 N N . VAL A 1 168 ? -18.113 8.372 -9.979 1.00 53.84 168 VAL A N 1
ATOM 1304 C CA . VAL A 1 168 ? -19.363 8.363 -10.747 1.00 53.84 168 VAL A CA 1
ATOM 1305 C C . VAL A 1 168 ? -20.515 8.658 -9.775 1.00 53.84 168 VAL A C 1
ATOM 1307 O O . VAL A 1 168 ? -20.821 7.854 -8.902 1.00 53.84 168 VAL A O 1
ATOM 1310 N N . GLY A 1 169 ? -21.115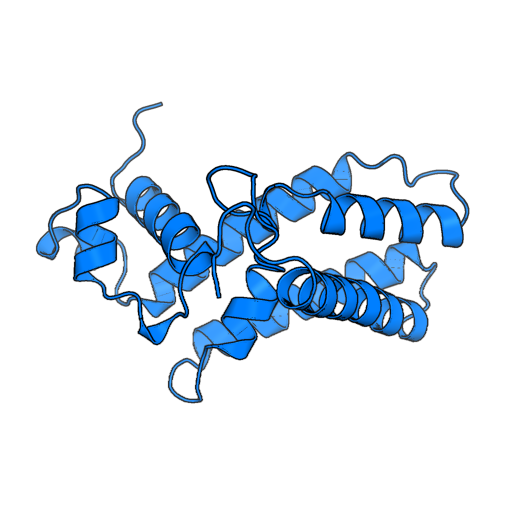 9.850 -9.878 1.00 50.81 169 GLY A N 1
ATOM 1311 C CA . GLY A 1 169 ? -22.213 10.296 -9.007 1.00 50.81 169 GLY A CA 1
ATOM 1312 C C . GLY A 1 169 ? -21.853 11.299 -7.901 1.00 50.81 169 GLY A C 1
ATOM 1313 O O . GLY A 1 169 ? -22.755 11.739 -7.187 1.00 50.81 169 GLY A O 1
ATOM 1314 N N . ALA A 1 170 ? -20.592 11.727 -7.768 1.00 45.59 170 ALA A N 1
ATOM 1315 C CA . ALA A 1 170 ? -20.254 12.880 -6.931 1.00 45.59 170 ALA A CA 1
ATOM 1316 C C . ALA A 1 170 ? -20.781 14.161 -7.603 1.00 45.59 170 ALA A C 1
ATOM 1318 O O . ALA A 1 170 ? -20.179 14.691 -8.534 1.00 45.59 170 ALA A O 1
ATOM 1319 N N . THR A 1 171 ? -21.955 14.622 -7.172 1.00 33.81 171 THR A N 1
ATOM 1320 C CA . THR A 1 171 ? -22.480 15.934 -7.579 1.00 33.81 171 THR A CA 1
ATOM 1321 C C . THR A 1 171 ? -21.688 17.011 -6.821 1.00 33.81 171 THR A C 1
ATOM 1323 O O . THR A 1 171 ? -21.408 16.778 -5.642 1.00 33.81 171 THR A O 1
ATOM 1326 N N . PRO A 1 172 ? -21.280 18.121 -7.468 1.00 49.88 172 PRO A N 1
ATOM 1327 C CA . PRO A 1 172 ? -20.532 19.199 -6.815 1.00 49.88 172 PRO A CA 1
ATOM 1328 C C . PRO A 1 172 ? -21.283 19.852 -5.650 1.00 49.88 172 PRO A C 1
ATOM 1330 O O . PRO A 1 172 ? -22.537 19.870 -5.679 1.00 49.88 172 PRO A O 1
#